Protein AF-A0A969ST76-F1 (afdb_monomer_lite)

Foldseek 3Di:
DDDDDDDDDDDDDQDPVNVVVDDPVVVVVVVVVVVVVVVCVVDCNVVLVVQLVVLLVVVVVCVVVVVDDDDPVLSVCCSNPNDDVVSDDPDDD

pLDDT: mean 85.47, std 14.41, range [40.19, 97.06]

Structure (mmCIF, N/CA/C/O backbone):
data_AF-A0A969ST76-F1
#
_entry.id   AF-A0A969ST76-F1
#
loop_
_atom_site.group_PDB
_atom_site.id
_atom_site.type_symbol
_atom_site.label_atom_id
_atom_site.label_alt_id
_atom_site.label_comp_id
_atom_site.label_asym_id
_atom_site.label_entity_id
_atom_site.label_seq_id
_atom_site.pdbx_PDB_ins_code
_atom_site.Cartn_x
_atom_site.Cartn_y
_atom_site.Cartn_z
_atom_site.occupancy
_atom_site.B_iso_or_equiv
_atom_site.auth_seq_id
_atom_site.auth_comp_id
_atom_site.auth_asym_id
_atom_site.auth_atom_id
_atom_site.pdbx_PDB_model_num
ATOM 1 N N . MET A 1 1 ? -8.020 -17.409 -47.248 1.00 45.88 1 MET A N 1
ATOM 2 C CA . MET A 1 1 ? -7.537 -16.653 -46.072 1.00 45.88 1 MET A CA 1
ATOM 3 C C . MET A 1 1 ? -7.013 -17.680 -45.083 1.00 45.88 1 MET A C 1
ATOM 5 O O . MET A 1 1 ? -7.769 -18.579 -44.745 1.00 45.88 1 MET A O 1
ATOM 9 N N . VAL A 1 2 ? -5.729 -17.643 -44.724 1.00 52.25 2 VAL A N 1
ATOM 10 C CA . VAL A 1 2 ? -5.130 -18.635 -43.814 1.00 52.25 2 VAL A CA 1
ATOM 11 C C . VAL A 1 2 ? -5.269 -18.098 -42.393 1.00 52.25 2 VAL A C 1
ATOM 13 O O . VAL A 1 2 ? -4.702 -17.055 -42.083 1.00 52.25 2 VAL A O 1
ATOM 16 N N . GLN A 1 3 ? -6.066 -18.764 -41.556 1.00 61.97 3 GLN A N 1
ATOM 17 C CA . GLN A 1 3 ? -6.124 -18.463 -40.126 1.00 61.97 3 GLN A CA 1
ATOM 18 C C . GLN A 1 3 ? -4.823 -18.937 -39.475 1.00 61.97 3 GLN A C 1
ATOM 20 O O . GLN A 1 3 ? -4.518 -20.129 -39.473 1.00 61.97 3 GLN A O 1
ATOM 25 N N . THR A 1 4 ? -4.044 -18.006 -38.937 1.00 71.44 4 THR A N 1
ATOM 26 C CA . THR A 1 4 ? -2.877 -18.302 -38.108 1.00 71.44 4 THR A CA 1
ATOM 27 C C . THR A 1 4 ? -3.347 -18.777 -36.736 1.00 71.44 4 THR A C 1
ATOM 29 O O . THR A 1 4 ? -3.788 -17.990 -35.902 1.00 71.44 4 THR A O 1
ATOM 32 N N . VAL A 1 5 ? -3.269 -20.087 -36.502 1.00 77.75 5 VAL A N 1
ATOM 33 C CA . VAL A 1 5 ? -3.476 -20.679 -35.175 1.00 77.75 5 VAL A CA 1
ATOM 34 C C . VAL A 1 5 ? -2.258 -20.332 -34.321 1.00 77.75 5 VAL A C 1
ATOM 36 O O . VAL A 1 5 ? -1.147 -20.777 -34.607 1.00 77.75 5 VAL A O 1
ATOM 39 N N . TYR A 1 6 ? -2.447 -19.495 -33.302 1.00 84.38 6 TYR A N 1
ATOM 40 C CA . TYR A 1 6 ? -1.387 -19.172 -32.352 1.00 84.38 6 TYR A CA 1
ATOM 41 C C . TYR A 1 6 ? -1.074 -20.400 -31.488 1.00 84.38 6 TYR A C 1
ATOM 43 O O . TYR A 1 6 ? -1.965 -20.957 -30.848 1.00 84.38 6 TYR A O 1
ATOM 51 N N . VAL A 1 7 ? 0.192 -20.820 -31.470 1.00 86.62 7 VAL A N 1
ATOM 52 C CA . VAL A 1 7 ? 0.678 -21.902 -30.606 1.00 86.62 7 VAL A CA 1
ATOM 53 C C . VAL A 1 7 ? 1.268 -21.270 -29.352 1.00 86.62 7 VAL A C 1
ATOM 55 O O . VAL A 1 7 ? 2.151 -20.419 -29.447 1.00 86.62 7 VAL A O 1
ATOM 58 N N . TRP A 1 8 ? 0.769 -21.680 -28.183 1.00 91.62 8 TRP A N 1
ATOM 59 C CA . TRP A 1 8 ? 1.290 -21.225 -26.895 1.00 91.62 8 TRP A CA 1
ATOM 60 C C . TRP A 1 8 ? 2.790 -21.514 -26.772 1.00 91.62 8 TRP A C 1
ATOM 62 O O . TRP A 1 8 ? 3.266 -22.572 -27.188 1.00 91.62 8 TRP A O 1
ATOM 72 N N . LYS A 1 9 ? 3.516 -20.578 -26.159 1.00 89.94 9 LYS A N 1
ATOM 73 C CA . LYS A 1 9 ? 4.926 -20.721 -25.801 1.00 89.94 9 LYS A CA 1
ATOM 74 C C . LYS A 1 9 ? 5.147 -20.253 -24.360 1.00 89.94 9 LYS A C 1
ATOM 76 O O . LYS A 1 9 ? 4.448 -19.331 -23.928 1.00 89.94 9 LYS A O 1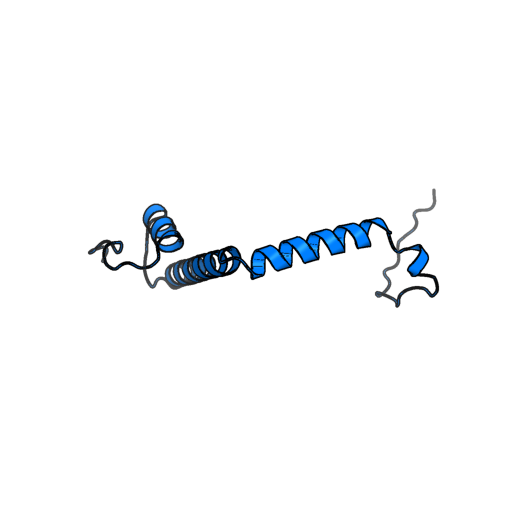
ATOM 81 N N . PRO A 1 10 ? 6.091 -20.869 -23.626 1.00 93.25 10 PRO A N 1
ATOM 82 C CA . PRO A 1 10 ? 6.497 -20.377 -22.316 1.00 93.25 10 PRO A CA 1
ATOM 83 C C . PRO A 1 10 ? 7.150 -18.994 -22.433 1.00 93.25 10 PRO A C 1
ATOM 85 O O . PRO A 1 10 ? 7.577 -18.588 -23.511 1.00 93.25 10 PRO A O 1
ATOM 88 N N . ILE A 1 11 ? 7.222 -18.274 -21.313 1.00 92.50 11 ILE A N 1
ATOM 89 C CA . ILE A 1 11 ? 7.957 -17.007 -21.238 1.00 92.50 11 ILE A CA 1
ATOM 90 C C . ILE A 1 11 ? 9.448 -17.320 -21.422 1.00 92.50 11 ILE A C 1
ATOM 92 O O . ILE A 1 11 ? 10.005 -18.121 -20.673 1.00 92.50 11 ILE A O 1
ATOM 96 N N . GLU A 1 12 ? 10.058 -16.714 -22.437 1.00 91.94 12 GLU A N 1
ATOM 97 C CA . GLU A 1 12 ? 11.485 -16.829 -22.754 1.00 91.94 12 GLU A CA 1
ATOM 98 C C . GLU A 1 12 ? 12.263 -15.644 -22.155 1.00 91.94 12 GLU A C 1
ATOM 100 O O . GLU A 1 12 ? 11.672 -14.638 -21.747 1.00 91.94 12 GLU A O 1
ATOM 105 N N . ASP A 1 13 ? 13.591 -15.765 -22.097 1.00 93.75 13 ASP A N 1
ATOM 106 C CA . ASP A 1 13 ? 14.464 -14.671 -21.670 1.00 93.75 13 ASP A CA 1
ATOM 107 C C . ASP A 1 13 ? 14.356 -13.453 -22.600 1.00 93.75 13 ASP A C 1
ATOM 109 O O . ASP A 1 13 ? 13.936 -13.538 -23.759 1.00 93.75 13 ASP A O 1
ATOM 113 N N . LEU A 1 14 ? 14.768 -12.293 -22.085 1.00 92.38 14 LEU A N 1
ATOM 114 C CA . LEU A 1 14 ? 14.813 -11.070 -22.876 1.00 92.38 14 LEU A CA 1
ATOM 115 C C . LEU A 1 14 ? 15.767 -11.229 -24.075 1.00 92.38 14 LEU A C 1
ATOM 117 O O . LEU A 1 14 ? 16.854 -11.799 -23.931 1.00 92.38 14 LEU A O 1
ATOM 121 N N . PRO A 1 15 ? 15.410 -10.689 -25.254 1.00 93.31 15 PRO A N 1
ATOM 122 C CA . PRO A 1 15 ? 16.275 -10.758 -26.421 1.00 93.31 15 PRO A CA 1
ATOM 123 C C . PRO A 1 15 ? 17.561 -9.949 -26.197 1.00 93.31 15 PRO A C 1
ATOM 125 O O . PRO A 1 15 ? 17.611 -9.023 -25.387 1.00 93.31 15 PRO A O 1
ATOM 128 N N . GLN A 1 16 ? 18.616 -10.254 -26.953 1.00 93.88 16 GLN A N 1
ATOM 129 C CA . GLN A 1 16 ? 19.920 -9.597 -26.786 1.00 93.88 16 GLN A CA 1
ATOM 130 C C . GLN A 1 16 ? 19.862 -8.070 -27.001 1.00 93.88 16 GLN A C 1
ATOM 132 O O . GLN A 1 16 ? 20.632 -7.332 -26.391 1.00 93.88 16 GLN A O 1
ATOM 137 N N . ASN A 1 17 ? 18.918 -7.595 -27.818 1.00 92.94 17 ASN A N 1
ATOM 138 C CA . ASN A 1 17 ? 18.642 -6.183 -28.089 1.00 92.94 17 ASN A CA 1
ATOM 139 C C . ASN A 1 17 ? 17.485 -5.614 -27.243 1.00 92.94 17 ASN A C 1
ATOM 141 O O . ASN A 1 17 ? 16.844 -4.657 -27.663 1.00 92.94 17 ASN A O 1
ATOM 145 N N . TRP A 1 18 ? 17.191 -6.170 -26.062 1.00 91.81 18 TRP A N 1
ATOM 146 C CA . TRP A 1 18 ? 16.065 -5.727 -25.222 1.00 91.81 18 TRP A CA 1
ATOM 147 C C . TRP A 1 18 ? 16.044 -4.218 -24.938 1.00 91.81 18 TRP A C 1
ATOM 149 O O . TRP A 1 18 ? 14.977 -3.655 -24.719 1.00 91.81 18 TRP A O 1
ATOM 159 N N . ILE A 1 19 ? 17.206 -3.559 -24.964 1.00 89.56 19 ILE A N 1
ATOM 160 C CA . ILE A 1 19 ? 17.339 -2.108 -24.787 1.00 89.56 19 ILE A CA 1
ATOM 161 C C . ILE A 1 19 ? 16.538 -1.342 -25.850 1.00 89.56 19 ILE A C 1
ATOM 163 O O . ILE A 1 19 ? 15.979 -0.296 -25.548 1.00 89.56 19 ILE A O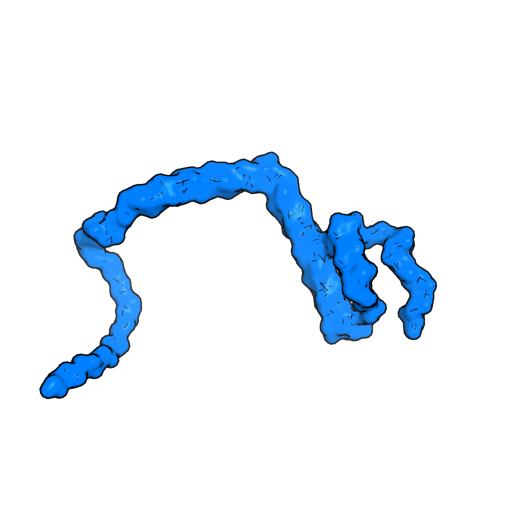 1
ATOM 167 N N . GLU A 1 20 ? 16.407 -1.870 -27.069 1.00 91.00 20 GLU A N 1
ATOM 168 C CA . GLU A 1 20 ? 15.583 -1.263 -28.127 1.00 91.00 20 GLU A CA 1
ATOM 169 C C . GLU A 1 20 ? 14.080 -1.343 -27.821 1.00 91.00 20 GLU A C 1
ATOM 171 O O . GLU A 1 20 ? 13.292 -0.578 -28.371 1.00 91.00 20 GLU A O 1
ATOM 176 N N . LEU A 1 21 ? 13.678 -2.256 -26.932 1.00 89.12 21 LEU A N 1
ATOM 177 C CA . LEU A 1 21 ? 12.311 -2.371 -26.422 1.00 89.12 21 LEU A CA 1
ATOM 178 C C . LEU A 1 21 ? 12.079 -1.472 -25.198 1.00 89.12 21 LEU A C 1
ATOM 180 O O . LEU A 1 21 ? 10.941 -1.342 -24.743 1.00 89.12 21 LEU A O 1
ATOM 184 N N . ALA A 1 22 ? 13.136 -0.877 -24.635 1.00 88.00 22 ALA A N 1
ATOM 185 C CA . ALA A 1 22 ? 13.026 0.001 -23.483 1.00 88.00 22 ALA A CA 1
ATOM 186 C C . ALA A 1 22 ? 12.449 1.360 -23.904 1.00 88.00 22 ALA A C 1
ATOM 188 O O . ALA A 1 22 ? 12.978 2.052 -24.770 1.00 88.00 22 ALA A O 1
ATOM 189 N N . SER A 1 23 ? 11.359 1.756 -23.253 1.00 88.25 23 SER A N 1
ATOM 190 C CA . SER A 1 23 ? 10.768 3.082 -23.420 1.00 88.25 23 SER A CA 1
ATOM 191 C C . SER A 1 23 ? 11.500 4.086 -22.533 1.00 88.25 23 SER A C 1
ATOM 193 O O . SER A 1 23 ? 11.550 3.938 -21.311 1.00 88.25 23 SER A O 1
ATOM 195 N N . THR A 1 24 ? 12.035 5.143 -23.142 1.00 84.31 24 THR A N 1
ATOM 196 C CA . THR A 1 24 ? 12.694 6.243 -22.421 1.00 84.31 24 THR A CA 1
ATOM 197 C C . THR A 1 24 ? 11.727 7.010 -21.512 1.00 84.31 24 THR A C 1
ATOM 199 O O . THR A 1 24 ? 12.123 7.589 -20.502 1.00 84.31 24 THR A O 1
ATOM 202 N N . GLU A 1 25 ? 10.431 6.975 -21.818 1.00 88.75 25 GLU A N 1
ATOM 203 C CA . GLU A 1 25 ? 9.367 7.567 -21.009 1.00 88.75 25 GLU A CA 1
ATOM 204 C C . GLU A 1 25 ? 9.224 6.868 -19.649 1.00 88.75 25 GLU A C 1
ATOM 206 O O . GLU A 1 25 ? 8.895 7.521 -1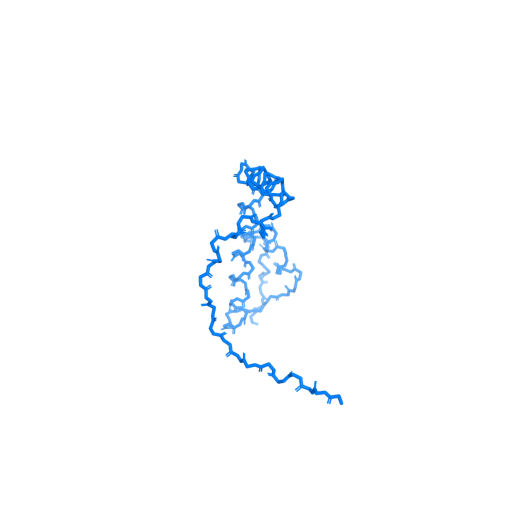8.651 1.00 88.75 25 GLU A O 1
ATOM 211 N N . LEU A 1 26 ? 9.516 5.561 -19.576 1.00 89.44 26 LEU A N 1
ATOM 212 C CA . LEU A 1 26 ? 9.456 4.799 -18.326 1.00 89.44 26 LEU A CA 1
ATOM 213 C C . LEU A 1 26 ? 10.508 5.255 -17.316 1.00 89.44 26 LEU A C 1
ATOM 215 O O . LEU A 1 26 ? 10.246 5.197 -16.117 1.00 89.44 26 LEU A O 1
ATOM 219 N N . GLU A 1 27 ? 11.665 5.749 -17.758 1.00 89.00 27 GLU A N 1
ATOM 220 C CA . GLU A 1 27 ? 12.684 6.275 -16.842 1.00 89.00 27 GLU A CA 1
ATOM 221 C C . GLU A 1 27 ? 12.200 7.543 -16.133 1.00 89.00 27 GLU A C 1
ATOM 223 O O . GLU A 1 27 ? 12.311 7.663 -14.909 1.00 89.00 27 GLU A O 1
ATOM 228 N N . SER A 1 28 ? 11.593 8.460 -16.890 1.00 90.62 28 SER A N 1
ATOM 229 C CA . SER A 1 28 ? 10.973 9.671 -16.344 1.00 90.62 28 SER A CA 1
ATOM 230 C C . SER A 1 28 ? 9.847 9.318 -15.369 1.00 90.62 28 SER A C 1
ATOM 232 O O . SER A 1 28 ? 9.819 9.808 -14.233 1.00 90.62 28 SER A O 1
ATOM 234 N N . LEU A 1 29 ? 8.968 8.389 -15.760 1.00 94.50 29 LEU A N 1
ATOM 235 C CA . LEU A 1 29 ? 7.887 7.906 -14.902 1.00 94.50 29 LEU A CA 1
ATOM 236 C C . LEU A 1 29 ? 8.422 7.256 -13.620 1.00 94.50 29 LEU A C 1
ATOM 238 O O . LEU A 1 29 ? 7.911 7.530 -12.533 1.00 94.50 29 LEU A O 1
ATOM 242 N N . ALA A 1 30 ? 9.477 6.446 -13.716 1.00 94.88 30 ALA A N 1
ATOM 243 C CA . ALA A 1 30 ? 10.124 5.832 -12.564 1.00 94.88 30 ALA A CA 1
ATOM 244 C C . ALA A 1 30 ? 10.723 6.886 -11.622 1.00 94.88 30 ALA A C 1
ATOM 246 O O . ALA A 1 30 ? 10.654 6.730 -10.400 1.00 94.88 30 ALA A O 1
ATOM 247 N N . GLY A 1 31 ? 11.279 7.975 -12.159 1.00 95.69 31 GLY A N 1
ATOM 248 C CA . GLY A 1 31 ? 11.745 9.119 -11.375 1.00 95.69 31 GLY A CA 1
ATOM 249 C C . GLY A 1 31 ? 10.614 9.792 -10.593 1.00 95.69 31 GLY A C 1
ATOM 250 O O . GLY A 1 31 ? 10.734 10.002 -9.381 1.00 95.69 31 GLY A O 1
ATOM 251 N N . ILE A 1 32 ? 9.488 10.063 -11.258 1.00 96.06 32 ILE A N 1
ATOM 252 C CA . ILE A 1 32 ? 8.289 10.638 -10.627 1.00 96.06 32 ILE A CA 1
ATOM 253 C C . ILE A 1 32 ? 7.760 9.700 -9.540 1.00 96.06 32 ILE A C 1
ATOM 255 O O . ILE A 1 32 ? 7.531 10.141 -8.413 1.00 96.06 32 ILE A O 1
ATOM 259 N N . TRP A 1 33 ? 7.624 8.408 -9.844 1.00 96.62 33 TRP A N 1
ATOM 260 C CA . TRP A 1 33 ? 7.173 7.395 -8.893 1.00 96.62 33 TRP A CA 1
ATOM 261 C C . TRP A 1 33 ? 8.046 7.366 -7.639 1.00 96.62 33 TRP A C 1
ATOM 263 O O . TRP A 1 33 ? 7.528 7.472 -6.531 1.00 96.62 33 TRP A O 1
ATOM 273 N N . LYS A 1 34 ? 9.374 7.305 -7.795 1.00 97.06 34 LYS A N 1
ATOM 274 C CA . LYS A 1 34 ? 10.316 7.316 -6.663 1.00 97.06 34 LYS A CA 1
ATOM 275 C C . LYS A 1 34 ? 10.162 8.572 -5.805 1.00 97.06 34 LYS A C 1
ATOM 277 O O . LYS A 1 34 ? 10.205 8.478 -4.581 1.00 97.06 34 LYS A O 1
ATOM 282 N N . SER A 1 35 ? 9.956 9.735 -6.426 1.00 96.94 35 SER A N 1
ATOM 283 C CA . SER A 1 35 ? 9.719 10.987 -5.697 1.00 96.94 35 SER A CA 1
ATOM 284 C C . SER A 1 35 ? 8.423 10.940 -4.885 1.00 96.94 35 SER A C 1
ATOM 286 O O . SER A 1 35 ? 8.425 11.313 -3.713 1.00 96.94 35 SER A O 1
ATOM 288 N N . GLN A 1 36 ? 7.331 10.452 -5.478 1.00 96.19 36 GLN A N 1
ATOM 289 C CA . GLN A 1 36 ? 6.042 10.337 -4.792 1.00 96.19 36 GLN A CA 1
ATOM 290 C C . GLN A 1 36 ? 6.083 9.293 -3.676 1.00 96.19 36 GLN A C 1
ATOM 292 O O . GLN A 1 36 ? 5.647 9.579 -2.565 1.00 96.19 36 GLN A O 1
ATOM 297 N N . ALA A 1 37 ? 6.681 8.128 -3.929 1.00 95.38 37 ALA A N 1
ATOM 298 C CA . ALA A 1 37 ? 6.870 7.086 -2.927 1.00 95.38 37 ALA A CA 1
ATOM 299 C C . ALA A 1 37 ? 7.688 7.599 -1.734 1.00 95.38 37 ALA A C 1
ATOM 301 O O . ALA A 1 37 ? 7.312 7.374 -0.587 1.00 95.38 37 ALA A O 1
ATOM 302 N N . LYS A 1 38 ? 8.765 8.354 -1.989 1.00 96.38 38 LYS A N 1
ATOM 303 C CA . LYS A 1 38 ? 9.558 8.983 -0.929 1.00 96.38 38 LYS A CA 1
ATOM 304 C C . LYS A 1 38 ? 8.722 9.963 -0.100 1.00 96.38 38 LYS A C 1
ATOM 306 O O . LYS A 1 38 ? 8.701 9.838 1.117 1.00 96.38 38 LYS A O 1
ATOM 311 N N . LYS A 1 39 ? 7.993 10.881 -0.745 1.00 95.50 39 LYS A N 1
ATOM 312 C CA . LYS A 1 39 ? 7.104 11.831 -0.048 1.00 95.50 39 LYS A CA 1
ATOM 313 C C . LYS A 1 39 ? 6.049 11.117 0.794 1.00 95.50 39 LYS A C 1
ATOM 315 O O . LYS A 1 39 ? 5.777 11.535 1.912 1.00 95.50 39 LYS A O 1
ATOM 320 N N . LEU A 1 40 ? 5.473 10.042 0.260 1.00 94.81 40 LEU A N 1
ATOM 321 C CA . LEU A 1 40 ? 4.485 9.232 0.957 1.00 94.81 40 LEU A CA 1
ATOM 322 C C . LEU A 1 40 ? 5.089 8.573 2.207 1.00 94.81 40 LEU A C 1
ATOM 324 O O . LEU A 1 40 ? 4.474 8.641 3.267 1.00 94.81 40 LEU A O 1
ATOM 328 N N . HIS A 1 41 ? 6.291 8.000 2.099 1.00 90.38 41 HIS A N 1
ATOM 329 C CA . HIS A 1 41 ? 7.015 7.396 3.223 1.00 90.38 41 HIS A CA 1
ATOM 330 C C . HIS A 1 41 ? 7.472 8.404 4.282 1.00 90.38 41 HIS A C 1
ATOM 332 O O . HIS A 1 41 ? 7.505 8.066 5.460 1.00 90.38 41 HIS A O 1
ATOM 338 N N . GLU A 1 42 ? 7.841 9.618 3.876 1.00 93.94 42 GLU A N 1
ATOM 339 C CA . GLU A 1 42 ? 8.222 10.703 4.792 1.00 93.94 42 GLU A CA 1
ATOM 340 C C . GLU A 1 42 ? 7.006 11.353 5.473 1.00 93.94 42 GLU A C 1
ATOM 342 O O . GLU A 1 42 ? 7.165 12.112 6.427 1.00 93.94 42 GLU A O 1
ATOM 347 N N . SER A 1 43 ? 5.794 11.063 4.996 1.00 94.94 43 SER A N 1
ATOM 348 C CA . SER A 1 43 ? 4.540 11.533 5.582 1.00 94.94 43 SER A CA 1
ATOM 349 C C . SER A 1 43 ? 3.889 10.473 6.471 1.00 94.94 43 SER A C 1
ATOM 351 O O . SER A 1 43 ? 4.072 9.273 6.274 1.00 94.94 43 SER A O 1
ATOM 353 N N . ASP A 1 44 ? 2.999 10.904 7.363 1.00 95.00 44 ASP A N 1
ATOM 354 C CA . ASP A 1 44 ? 2.142 9.983 8.117 1.00 95.00 44 ASP A CA 1
ATOM 355 C C . ASP A 1 44 ? 1.007 9.378 7.270 1.00 95.00 44 ASP A C 1
ATOM 357 O O . ASP A 1 44 ? 0.265 8.532 7.759 1.00 95.00 44 ASP A O 1
ATOM 361 N N . ALA A 1 45 ? 0.839 9.767 5.999 1.00 93.62 45 ALA A N 1
ATOM 362 C CA . ALA A 1 45 ? -0.308 9.342 5.195 1.00 93.62 45 ALA A CA 1
ATOM 363 C C . ALA A 1 45 ? -0.355 7.820 4.989 1.00 93.62 45 ALA A C 1
ATOM 365 O O . ALA A 1 45 ? -1.417 7.221 5.143 1.00 93.62 45 ALA A O 1
ATOM 366 N N . LEU A 1 46 ? 0.787 7.182 4.704 1.00 92.56 46 LEU A N 1
ATOM 367 C CA . LEU A 1 46 ? 0.850 5.723 4.557 1.00 92.56 46 LEU A CA 1
ATOM 368 C C . LEU A 1 46 ? 0.591 5.005 5.882 1.00 92.56 46 LEU A C 1
ATOM 370 O O . LEU A 1 46 ? -0.107 3.995 5.912 1.00 92.56 46 LEU A O 1
ATOM 374 N N . LYS A 1 47 ? 1.134 5.536 6.979 1.00 92.31 47 LYS A N 1
ATOM 375 C CA . LYS A 1 47 ? 0.897 5.001 8.319 1.00 92.31 47 LYS A CA 1
ATOM 376 C C . LYS A 1 47 ? -0.590 5.077 8.672 1.00 92.31 47 LYS A C 1
ATOM 378 O O . LYS A 1 47 ? -1.182 4.053 8.992 1.00 92.31 47 LYS A O 1
ATOM 383 N N . ASN A 1 48 ? -1.200 6.251 8.529 1.00 93.00 48 ASN A N 1
ATOM 384 C CA . ASN A 1 48 ? -2.615 6.482 8.817 1.00 93.00 48 ASN A CA 1
ATOM 385 C C . ASN A 1 48 ? -3.523 5.604 7.947 1.00 93.00 48 ASN A C 1
ATOM 387 O O . ASN A 1 48 ? -4.492 5.040 8.447 1.00 93.00 48 ASN A O 1
ATOM 391 N N . PHE A 1 49 ? -3.192 5.453 6.661 1.00 93.75 49 PHE A N 1
ATOM 392 C CA . PHE A 1 49 ? -3.896 4.545 5.759 1.00 93.75 49 PHE A CA 1
ATOM 393 C C . PHE A 1 49 ? -3.813 3.091 6.239 1.00 93.75 49 PHE A C 1
ATOM 395 O O . PHE A 1 49 ? -4.840 2.433 6.368 1.00 93.75 49 PHE A O 1
ATOM 402 N N . ASN A 1 50 ? -2.614 2.601 6.565 1.00 93.75 50 ASN A N 1
ATOM 403 C CA . ASN A 1 50 ? -2.425 1.231 7.049 1.00 93.75 50 ASN A CA 1
ATOM 404 C C . ASN A 1 50 ? -3.149 0.979 8.378 1.00 93.75 50 ASN A C 1
ATOM 406 O O . ASN A 1 50 ? -3.693 -0.101 8.589 1.00 93.75 50 ASN A O 1
ATOM 410 N N . GLU A 1 51 ? -3.183 1.967 9.271 1.00 94.12 51 GLU A N 1
ATOM 411 C CA . GLU A 1 51 ? -3.931 1.878 10.525 1.00 94.12 51 GLU A CA 1
ATOM 412 C C . GLU A 1 51 ? -5.447 1.791 10.287 1.00 94.12 51 GLU A C 1
ATOM 414 O O . GLU A 1 51 ? -6.119 1.002 10.950 1.00 94.12 51 GLU A O 1
ATOM 419 N N . GLN A 1 52 ? -5.990 2.564 9.340 1.00 94.75 52 GLN A N 1
ATOM 420 C CA . GLN A 1 52 ? -7.401 2.474 8.939 1.00 94.75 52 GLN A CA 1
ATOM 421 C C . GLN A 1 52 ? -7.712 1.116 8.301 1.00 94.75 52 GLN A C 1
ATOM 423 O O . GLN A 1 52 ? -8.653 0.452 8.730 1.00 94.75 52 GLN A O 1
ATOM 428 N N . LEU A 1 53 ? -6.876 0.664 7.362 1.00 95.44 53 LEU A N 1
ATOM 429 C CA . LEU A 1 53 ? -7.018 -0.630 6.691 1.00 95.44 53 LEU A CA 1
ATOM 430 C C . LEU A 1 53 ? -6.978 -1.797 7.688 1.00 95.44 53 LEU A C 1
ATOM 432 O O . LEU A 1 53 ? -7.783 -2.721 7.615 1.00 95.44 53 LEU A O 1
ATOM 436 N N . SER A 1 54 ? -6.074 -1.743 8.669 1.00 94.62 54 SER A N 1
ATOM 437 C CA . SER A 1 54 ? -6.006 -2.762 9.717 1.00 94.62 54 SER A CA 1
ATOM 438 C C . SER A 1 54 ? -7.276 -2.805 10.571 1.00 94.62 54 SER A C 1
ATOM 440 O O . SER A 1 54 ? -7.664 -3.889 11.008 1.00 94.62 54 SER A O 1
ATOM 442 N N . ARG A 1 55 ? -7.912 -1.655 10.841 1.00 93.81 55 ARG A N 1
ATOM 443 C CA . ARG A 1 55 ? -9.187 -1.603 11.574 1.00 93.81 55 ARG A CA 1
ATOM 444 C C . ARG A 1 55 ? -10.333 -2.144 10.736 1.00 93.81 55 ARG A C 1
ATOM 446 O O . ARG A 1 55 ? -11.139 -2.900 11.264 1.00 93.81 55 ARG A O 1
ATOM 453 N N . GLU A 1 56 ? -10.376 -1.798 9.455 1.00 94.62 56 GLU A N 1
ATOM 454 C CA . GLU A 1 56 ? -11.356 -2.323 8.504 1.00 94.62 56 GLU A CA 1
ATOM 455 C C . GLU A 1 56 ? -11.303 -3.852 8.453 1.00 94.62 56 GLU A C 1
ATOM 457 O O . GLU A 1 56 ? -12.309 -4.499 8.726 1.00 94.62 56 GLU A O 1
ATOM 462 N N . TRP A 1 57 ? -10.121 -4.444 8.264 1.00 95.12 57 TRP A N 1
ATOM 463 C CA . TRP A 1 57 ? -9.971 -5.903 8.277 1.00 95.12 57 TRP A CA 1
ATOM 464 C C . TRP A 1 57 ? -10.378 -6.551 9.596 1.00 95.12 57 TRP A C 1
ATOM 466 O O . TRP A 1 57 ? -11.038 -7.590 9.582 1.00 95.12 57 TRP A O 1
ATOM 476 N N . ALA A 1 58 ? -10.010 -5.964 10.738 1.00 92.94 58 ALA A N 1
ATOM 477 C CA . ALA A 1 58 ? -10.419 -6.490 12.039 1.00 92.94 58 ALA A CA 1
ATOM 478 C C . ALA A 1 58 ? -11.948 -6.459 12.208 1.00 92.94 58 ALA A C 1
ATOM 480 O O . ALA A 1 58 ? -12.527 -7.400 12.756 1.00 92.94 58 ALA A O 1
ATOM 481 N N . ILE A 1 59 ? -12.589 -5.399 11.706 1.00 90.31 59 ILE A N 1
ATOM 482 C CA . ILE A 1 59 ? -14.042 -5.236 11.706 1.00 90.31 59 ILE A CA 1
ATOM 483 C C . ILE A 1 59 ? -14.721 -6.278 10.816 1.00 90.31 59 ILE A C 1
ATOM 485 O O . ILE A 1 59 ? -15.591 -7.021 11.271 1.00 90.31 59 ILE A O 1
ATOM 489 N N . GLU A 1 60 ? -14.305 -6.356 9.554 1.00 92.62 60 GLU A N 1
ATOM 490 C CA . GLU A 1 60 ? -14.871 -7.285 8.576 1.00 92.62 60 GLU A CA 1
ATOM 491 C C . GLU A 1 60 ? -14.710 -8.736 9.022 1.00 92.62 60 GLU A C 1
ATOM 493 O O . GLU A 1 60 ? -15.661 -9.514 8.949 1.00 92.62 60 GLU A O 1
ATOM 498 N N . THR A 1 61 ? -13.536 -9.087 9.553 1.00 95.12 61 THR A N 1
ATOM 499 C CA . THR A 1 61 ? -13.271 -10.430 10.081 1.00 95.12 61 THR A CA 1
ATOM 500 C C . THR A 1 61 ? -14.227 -10.759 11.224 1.00 95.12 61 THR A C 1
ATOM 502 O O . THR A 1 61 ? -14.859 -11.811 11.201 1.00 95.12 61 THR A O 1
ATOM 505 N N . GLY A 1 62 ? -14.414 -9.848 12.186 1.00 91.00 62 GLY A N 1
ATOM 506 C CA . GLY A 1 62 ? -15.324 -10.082 13.310 1.00 91.00 62 GLY A CA 1
ATOM 507 C C . GLY A 1 62 ? -16.793 -10.225 12.898 1.00 91.00 62 GLY A C 1
ATOM 508 O O . GLY A 1 62 ? -17.512 -11.023 13.499 1.00 91.00 62 GLY A O 1
ATOM 509 N N . ILE A 1 63 ? -17.228 -9.523 11.847 1.00 88.88 63 ILE A N 1
ATOM 510 C CA . ILE A 1 63 ? -18.567 -9.694 11.262 1.00 88.88 63 ILE A CA 1
ATOM 511 C C . ILE A 1 63 ? -18.691 -11.067 10.584 1.00 88.88 63 ILE A C 1
ATOM 513 O O . ILE A 1 63 ? -19.656 -11.787 10.838 1.00 88.88 63 ILE A O 1
ATOM 517 N N . ILE A 1 64 ? -17.718 -11.461 9.751 1.00 94.12 64 ILE A N 1
ATOM 518 C CA . ILE A 1 64 ? -17.707 -12.758 9.043 1.00 94.12 64 ILE A CA 1
ATOM 519 C C . ILE A 1 64 ? -17.706 -13.931 10.033 1.00 94.12 64 ILE A C 1
ATOM 521 O O . ILE A 1 64 ? -18.391 -14.934 9.822 1.00 94.12 64 ILE A O 1
ATOM 525 N N . GLU A 1 65 ? -16.972 -13.794 11.134 1.00 93.75 65 GLU A N 1
ATOM 526 C CA . GLU A 1 65 ? -16.882 -14.789 12.204 1.00 93.75 65 GLU A CA 1
ATOM 527 C C . GLU A 1 65 ? -18.072 -14.747 13.181 1.00 93.75 65 GLU A C 1
ATOM 529 O O . GLU A 1 65 ? -18.129 -15.548 14.112 1.00 93.75 65 GLU A O 1
ATOM 534 N N . ASN A 1 66 ? -19.054 -13.864 12.958 1.00 92.69 66 ASN A N 1
ATOM 535 C CA . ASN A 1 66 ? -20.217 -13.645 13.826 1.00 92.69 66 ASN A CA 1
ATOM 536 C C . ASN A 1 66 ? -19.850 -13.307 15.285 1.00 92.69 66 ASN A C 1
ATOM 538 O O . ASN A 1 66 ? -20.589 -13.646 16.210 1.00 92.69 66 ASN A O 1
ATOM 542 N N . LEU A 1 67 ? -18.722 -12.628 15.509 1.00 88.44 67 LEU A N 1
ATOM 543 C CA . LEU A 1 67 ? -18.324 -12.148 16.837 1.00 88.44 67 LEU A CA 1
ATOM 544 C C . LEU A 1 67 ? -19.182 -10.958 17.290 1.00 88.44 67 LEU A C 1
ATOM 546 O O . LEU A 1 67 ? -19.361 -10.748 18.489 1.00 88.44 67 LEU A O 1
ATOM 550 N N . TYR A 1 68 ? -19.692 -10.172 16.338 1.00 85.25 68 TYR A N 1
ATOM 551 C CA . TYR A 1 68 ? -20.599 -9.046 16.561 1.00 85.25 68 TYR A CA 1
ATOM 552 C C . TYR A 1 68 ? -21.302 -8.633 15.262 1.00 85.25 68 TYR A C 1
ATOM 554 O O . TYR A 1 68 ? -20.910 -9.016 14.162 1.00 85.25 68 TYR A O 1
ATOM 562 N N . SER A 1 69 ? -22.320 -7.783 15.403 1.00 87.75 69 SER A N 1
ATOM 563 C CA . SER A 1 69 ? -22.945 -7.051 14.303 1.00 87.75 69 SER A CA 1
ATOM 564 C C . SER A 1 69 ? -22.868 -5.561 14.606 1.00 87.75 69 SER A C 1
ATOM 566 O O . SER A 1 69 ? -23.296 -5.122 15.672 1.00 87.75 69 SER A O 1
ATOM 568 N N . ILE A 1 70 ? -22.343 -4.780 13.668 1.00 85.88 70 ILE A N 1
ATOM 569 C CA . ILE A 1 70 ? -22.288 -3.319 13.757 1.00 85.88 70 ILE A CA 1
ATOM 570 C C . ILE A 1 70 ? -22.818 -2.710 12.463 1.00 85.88 70 ILE A C 1
ATOM 572 O O . ILE A 1 70 ? -22.661 -3.277 11.382 1.00 85.88 70 ILE A O 1
ATOM 576 N N . ASP A 1 71 ? -23.480 -1.562 12.562 1.00 90.19 71 ASP A N 1
ATOM 577 C CA . ASP A 1 71 ? -24.007 -0.881 11.387 1.00 90.19 71 ASP A CA 1
ATOM 578 C C . ASP A 1 71 ? -22.896 -0.166 10.601 1.00 90.19 71 ASP A C 1
ATOM 580 O O . ASP A 1 71 ? -21.783 0.071 11.082 1.00 90.19 71 ASP A O 1
ATOM 584 N N . ARG A 1 72 ? -23.217 0.215 9.364 1.00 85.75 72 ARG A N 1
ATOM 585 C CA . ARG A 1 72 ? -22.270 0.851 8.445 1.00 85.75 72 ARG A CA 1
ATOM 586 C C . ARG A 1 72 ? -21.756 2.207 8.943 1.00 85.75 72 ARG A C 1
ATOM 588 O O . ARG A 1 72 ? -20.604 2.541 8.679 1.00 85.75 72 ARG A O 1
ATOM 595 N N . GLY A 1 73 ? -22.585 2.983 9.641 1.00 87.88 73 GLY A N 1
ATOM 596 C CA . GLY A 1 73 ? -22.199 4.283 10.189 1.00 87.88 73 GLY A CA 1
ATOM 597 C C . GLY A 1 73 ? -21.185 4.129 11.317 1.00 87.88 73 GLY A C 1
ATOM 598 O O . GLY A 1 73 ? -20.123 4.749 11.280 1.00 87.88 73 GLY A O 1
ATOM 599 N N . THR A 1 74 ? -21.470 3.232 12.261 1.00 85.81 74 THR A N 1
ATOM 600 C CA . THR A 1 74 ? -20.536 2.878 13.342 1.00 85.81 74 THR A CA 1
ATOM 601 C C . THR A 1 74 ? -19.240 2.281 12.798 1.00 85.81 74 THR A C 1
ATOM 603 O O . THR A 1 74 ? -18.157 2.666 13.231 1.00 85.81 74 THR A O 1
ATOM 606 N N . THR A 1 75 ? -19.327 1.404 11.794 1.00 88.25 75 THR A N 1
ATOM 607 C CA . THR A 1 75 ? -18.157 0.814 11.121 1.00 88.25 75 THR A CA 1
ATOM 608 C C . THR A 1 75 ? -17.225 1.889 10.572 1.00 88.25 75 THR A C 1
ATOM 610 O O . THR A 1 75 ? -16.036 1.903 10.887 1.00 88.25 75 THR A O 1
ATOM 613 N N . GLN A 1 76 ? -17.764 2.830 9.794 1.00 89.19 76 GLN A N 1
ATOM 614 C CA . GLN A 1 76 ? -16.961 3.887 9.189 1.00 89.19 76 GLN A CA 1
ATOM 615 C C . GLN A 1 76 ? -16.332 4.800 10.248 1.00 89.19 76 GLN A C 1
ATOM 617 O O . GLN A 1 76 ? -15.161 5.162 10.142 1.00 89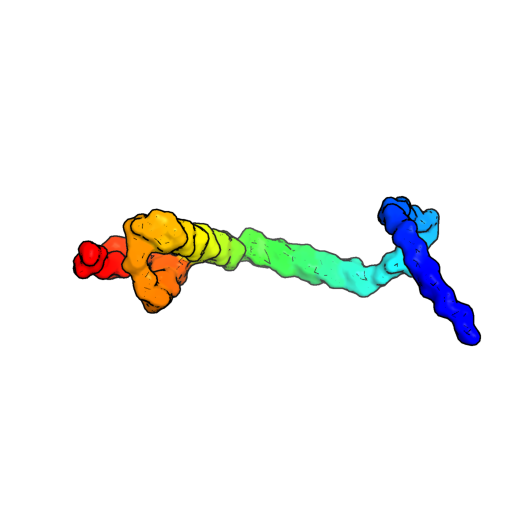.19 76 GLN A O 1
ATOM 622 N N . LEU A 1 77 ? -17.074 5.106 11.314 1.00 90.25 77 LEU A N 1
ATOM 623 C CA . LEU A 1 77 ? -16.562 5.910 12.415 1.00 90.25 77 LEU A CA 1
ATOM 624 C C . LEU A 1 77 ? -15.391 5.227 13.136 1.00 90.25 77 LEU A C 1
ATOM 626 O O . LEU A 1 77 ? -14.381 5.877 13.401 1.00 90.25 77 LEU A O 1
ATOM 630 N N . LEU A 1 78 ? -15.489 3.923 13.406 1.00 87.75 78 LEU A N 1
ATOM 631 C CA . LEU A 1 78 ? -14.419 3.144 14.039 1.00 87.75 78 LEU A CA 1
ATOM 632 C C . LEU A 1 78 ? -13.185 3.016 13.135 1.00 87.75 78 LEU A C 1
ATOM 634 O O . LEU A 1 78 ? -12.055 3.105 13.620 1.00 87.75 78 LEU A O 1
ATOM 638 N N . ILE A 1 79 ? -13.374 2.862 11.821 1.00 90.12 79 ILE A N 1
ATOM 639 C CA . ILE A 1 79 ? -12.270 2.864 10.852 1.00 90.12 79 ILE A CA 1
ATOM 640 C C . ILE A 1 79 ? -11.565 4.222 10.868 1.00 90.12 79 ILE A C 1
ATOM 642 O O . ILE A 1 79 ? -10.343 4.269 10.993 1.00 90.12 79 ILE A O 1
ATOM 646 N N . GLU A 1 80 ? -12.297 5.332 10.813 1.00 89.81 80 GLU A N 1
ATOM 647 C CA . GLU A 1 80 ? -11.712 6.674 10.706 1.00 89.81 80 GLU A CA 1
ATOM 648 C C . GLU A 1 80 ? -11.106 7.193 12.016 1.00 89.81 80 GLU A C 1
ATOM 650 O O . GLU A 1 80 ? -10.061 7.849 11.991 1.00 89.81 80 GLU A O 1
ATOM 655 N N . LYS A 1 81 ? -11.755 6.934 13.156 1.00 86.00 81 LYS A N 1
ATOM 656 C CA . LYS A 1 81 ? -11.406 7.525 14.462 1.00 86.00 81 LYS A CA 1
ATOM 657 C C . LYS A 1 81 ? -10.721 6.558 15.422 1.00 86.00 81 LYS A C 1
ATOM 659 O O . LYS A 1 81 ? -10.114 7.007 16.387 1.00 86.00 81 LYS A O 1
ATOM 664 N N . GLY A 1 82 ? -10.751 5.259 15.138 1.00 78.69 82 GLY A N 1
ATOM 665 C CA . GLY A 1 82 ? -10.273 4.236 16.061 1.00 78.69 82 GLY A CA 1
ATOM 666 C C . GLY A 1 82 ? -11.336 3.805 17.069 1.00 78.69 82 GLY A C 1
ATOM 667 O O . GLY A 1 82 ? -12.452 4.322 17.105 1.00 78.69 82 GLY A O 1
ATOM 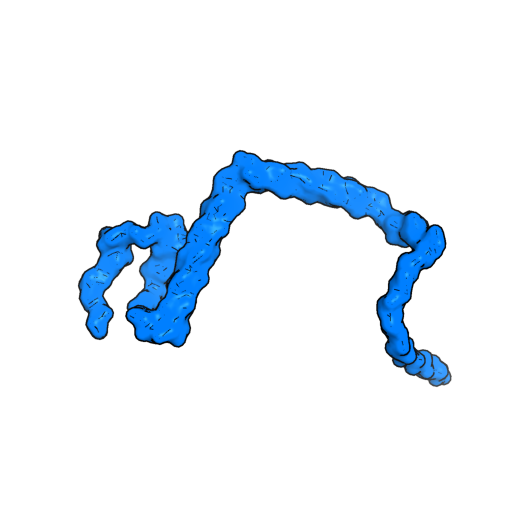668 N N . ILE A 1 83 ? -10.984 2.808 17.882 1.00 68.69 83 ILE A N 1
ATOM 669 C CA . ILE A 1 83 ? -11.870 2.247 18.905 1.00 68.69 83 ILE A CA 1
ATOM 670 C C . ILE A 1 83 ? -11.765 3.115 20.161 1.00 68.69 83 ILE A C 1
ATOM 672 O O . ILE A 1 83 ? -10.990 2.827 21.071 1.00 68.69 83 ILE A O 1
ATOM 676 N N . GLU A 1 84 ? -12.531 4.202 20.210 1.00 63.94 84 GLU A N 1
ATOM 677 C CA . GLU A 1 84 ? -12.783 4.905 21.467 1.00 63.94 84 GLU A CA 1
ATOM 678 C C . GLU A 1 84 ? -13.958 4.231 22.187 1.00 63.94 84 GLU A C 1
ATOM 680 O O . GLU A 1 84 ? -14.995 3.952 21.588 1.00 63.94 84 GLU A O 1
ATOM 685 N N . THR A 1 85 ? -13.836 3.977 23.492 1.00 53.53 85 THR A N 1
ATOM 686 C CA . THR A 1 85 ? -14.892 3.327 24.299 1.00 53.53 85 THR A CA 1
ATOM 687 C C . THR A 1 85 ? -16.206 4.117 24.341 1.00 53.53 85 THR A C 1
ATOM 689 O O . THR A 1 85 ? -17.236 3.588 24.745 1.00 53.53 85 THR A O 1
ATOM 692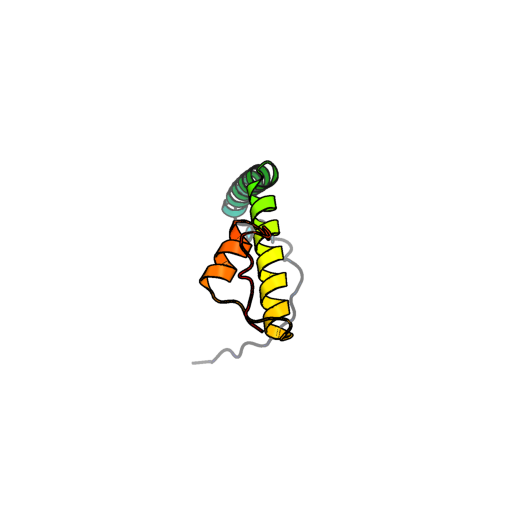 N N . THR A 1 86 ? -16.171 5.388 23.944 1.00 56.66 86 THR A N 1
ATOM 693 C CA . THR A 1 86 ? -17.316 6.295 23.766 1.00 56.66 86 THR A CA 1
ATOM 694 C C . THR A 1 86 ? -18.098 6.034 22.476 1.00 56.66 86 THR A C 1
ATOM 696 O O . THR A 1 86 ? -19.248 6.454 22.376 1.00 56.66 86 THR A O 1
ATOM 699 N N . LEU A 1 87 ? -17.490 5.353 21.500 1.00 52.75 87 LEU A N 1
ATOM 700 C CA . LEU A 1 87 ? -18.045 5.079 20.171 1.00 52.75 87 LEU A CA 1
ATOM 701 C C . LEU A 1 87 ? -18.641 3.674 20.046 1.00 52.75 87 LEU A C 1
ATOM 703 O O . LEU A 1 87 ? -19.210 3.347 19.010 1.00 52.75 87 LEU A O 1
ATOM 707 N N . ILE A 1 88 ? -18.518 2.847 21.088 1.00 56.75 88 ILE A N 1
ATOM 708 C CA . ILE A 1 88 ? -19.144 1.527 21.156 1.00 56.75 88 ILE A CA 1
ATOM 709 C C . ILE A 1 88 ? -20.557 1.719 21.724 1.00 56.75 88 ILE A C 1
ATOM 711 O O . ILE A 1 88 ? -20.686 2.084 22.898 1.00 56.75 88 ILE A O 1
ATOM 715 N N . PRO A 1 89 ? -21.628 1.491 20.941 1.00 56.22 89 PRO A N 1
ATOM 716 C CA . PRO A 1 89 ? -22.982 1.553 21.466 1.00 56.22 89 PRO A CA 1
ATOM 717 C C . PRO A 1 89 ? -23.146 0.465 22.528 1.00 56.22 89 PRO A C 1
ATOM 719 O O . PRO A 1 89 ? -23.032 -0.728 22.244 1.00 56.22 89 PRO A O 1
ATOM 722 N N . TYR A 1 90 ? -23.411 0.862 23.770 1.00 49.19 90 TYR A N 1
ATOM 723 C CA . TYR A 1 90 ? -23.781 -0.089 24.808 1.00 49.19 90 TYR A CA 1
ATOM 724 C C . TYR A 1 90 ? -25.171 -0.655 24.486 1.00 49.19 90 TYR A C 1
ATOM 726 O O . TYR A 1 90 ? -26.163 0.066 24.569 1.00 49.19 90 TYR A O 1
ATOM 734 N N . GLY A 1 91 ? -25.243 -1.950 24.158 1.00 50.22 91 GLY A N 1
ATOM 735 C CA . GLY A 1 91 ? -26.487 -2.723 24.237 1.00 50.22 91 GLY A CA 1
ATOM 736 C C . GLY A 1 91 ? -27.124 -3.169 22.922 1.00 50.22 91 GLY A C 1
ATOM 737 O O . GLY A 1 91 ? -28.312 -2.945 22.724 1.00 50.22 91 GLY A O 1
ATOM 738 N N . THR A 1 92 ? -26.399 -3.883 22.061 1.00 40.56 92 THR A N 1
ATOM 739 C CA . THR A 1 92 ? -27.060 -4.853 21.168 1.00 40.56 92 THR A CA 1
ATOM 740 C C . THR A 1 92 ? -26.587 -6.247 21.561 1.00 40.56 92 THR A C 1
ATOM 742 O O . THR A 1 92 ? -25.508 -6.678 21.168 1.00 40.56 92 THR A O 1
ATOM 745 N N . THR A 1 93 ? -27.355 -6.865 22.461 1.00 40.19 93 THR A N 1
ATOM 746 C CA . THR A 1 93 ? -27.298 -8.296 22.799 1.00 40.19 93 THR A CA 1
ATOM 747 C C . THR A 1 93 ? -27.868 -9.140 21.677 1.00 40.19 93 THR A C 1
ATOM 749 O O . THR A 1 93 ? -28.898 -8.689 21.122 1.00 40.19 93 THR A O 1
#

Sequence (93 aa):
MVQTVYVWKPIEDLPQNWIELASTELESLAGIWKSQAKKLHESDALKNFNEQLSREWAIETGIIENLYSIDRGTTQLLIEKGIETTLIPYGTT

Radius of gyration: 24.9 Å; chains: 1; bounding box: 47×34×71 Å

Secondary structure (DSSP, 8-state):
-----PPP-PPPPPPTTGGGG--HHHHHHHHHHHHHHHHHHHSTHHHHHHHHHHHHHHHHHHHHTTS----HHHHHHHHHH---TTSS-S---